Protein AF-A0A918JCE6-F1 (afdb_monomer)

Foldseek 3Di:
DDDDPPDDDDLAKDKDQDDPVQLVLQLVQQQQLVPVGGHCCVQDVDSVLRCLQAPVLQCVPPSVQKMFTDSSPRHGQKIKGKDQALVVSLVCLQPPSCVVCCVVLPDDPDDDPGPSNVSSNCSNCSCVSVDVVCPVPRMDIDIGGHPPD

InterPro domains:
  IPR016181 Acyl-CoA N-acyltransferase [SSF55729] (15-94)
  IPR051822 Glycosyl Hydrolase Family 84 [PTHR13170] (14-146)

Nearest PDB structures (foldseek):
  4bmh-assembly1_A  TM=9.909E-01  e=1.959E-20  Streptomyc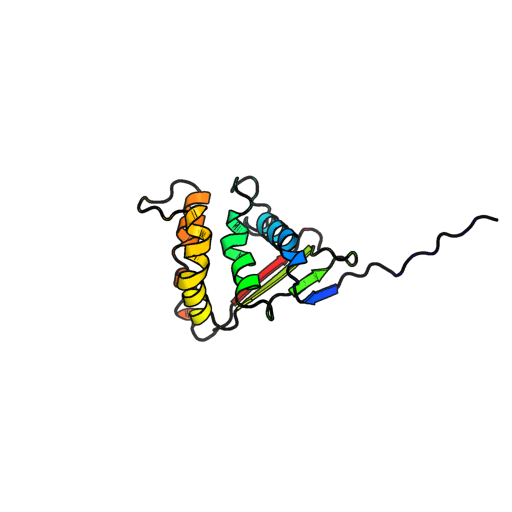es sviceus ATCC 29083
  3zj0-assembly1_A  TM=8.938E-01  e=4.333E-10  Oceanicola granulosus
  6r45-assembly1_A  TM=8.178E-01  e=8.680E-08  Trichoplax adhaerens
  6r45-assembly1_B  TM=7.770E-01  e=7.260E-08  Trichoplax adhaerens
  2oh1-assembly3_C  TM=5.211E-01  e=3.846E-01  Listeria monocytogenes serotype 4b str. F2365

Sequence (149 aa):
MRSCPLSGPPVTPAIRPYRPADRAAVADVCVRTAHNGGDSRSIYPDRRLMPSLFAEPYCHFDPDLAFVLDDGTGRAVGYIVGTADTGRFVEDFRRTWIPRMAGRYPESAEPPRTPSEEMVRLLHHPERMLVPELAAYPAHLHIDLLPPW

Radius of gyration: 18.15 Å; Cα contacts (8 Å, |Δi|>4): 210; chains: 1; bounding box: 36×42×68 Å

pLDDT: mean 95.07, std 10.41, range [46.25, 98.94]

Mean predicted aligned error: 4.55 Å

Secondary structure (DSSP, 8-state):
--PPP--PSP---EEEE--GGGHHHHHHHHHHHTBTTB--TTT-S-TTHHHHHHTHHHHHH-GGG-EEEE-SSS-EEEEEEEES-HHHHHHHIIIIIHHHHTTTS---SSPP-SHHHHHHHHHH-GGGG--GGGTT---EEEEEE-TT-

Structure (mmCIF, N/CA/C/O backbone):
data_AF-A0A918JCE6-F1
#
_entry.id   AF-A0A918JCE6-F1
#
loop_
_atom_site.group_PDB
_atom_site.id
_atom_site.type_symbol
_atom_site.label_atom_id
_atom_site.label_alt_id
_atom_site.label_comp_id
_atom_site.label_asym_id
_atom_site.label_entity_id
_atom_site.label_seq_id
_atom_site.pdbx_PDB_ins_code
_atom_site.Cartn_x
_atom_site.Cartn_y
_atom_site.Cartn_z
_atom_site.occupancy
_atom_site.B_iso_or_equiv
_atom_site.auth_seq_id
_atom_site.auth_comp_id
_atom_site.auth_asym_id
_atom_site.auth_atom_id
_atom_site.pdbx_PDB_model_num
ATOM 1 N N . MET A 1 1 ? -8.190 23.214 49.110 1.00 46.25 1 MET A N 1
ATOM 2 C CA . MET A 1 1 ? -8.952 22.363 48.170 1.00 46.25 1 MET A CA 1
ATOM 3 C C . MET A 1 1 ? -8.044 22.048 46.993 1.00 46.25 1 MET A C 1
ATOM 5 O O . MET A 1 1 ? -7.690 22.964 46.267 1.00 46.25 1 MET A O 1
ATOM 9 N N . ARG A 1 2 ? -7.562 20.805 46.870 1.00 49.94 2 ARG A N 1
ATOM 10 C CA . ARG A 1 2 ? -6.791 20.365 45.697 1.00 49.94 2 ARG A CA 1
ATOM 11 C C . ARG A 1 2 ? -7.803 19.883 44.662 1.00 49.94 2 ARG A C 1
ATOM 13 O O . ARG A 1 2 ? -8.536 18.941 44.944 1.00 49.94 2 ARG A O 1
ATOM 20 N N . SER A 1 3 ? -7.899 20.569 43.529 1.00 53.00 3 SER A N 1
ATOM 21 C CA . SER A 1 3 ? -8.700 20.115 42.396 1.00 53.00 3 SER A CA 1
ATOM 22 C C . SER A 1 3 ? -8.083 18.829 41.845 1.00 53.00 3 SER A C 1
ATOM 24 O O . SER A 1 3 ? -6.900 18.778 41.515 1.00 53.00 3 SER A O 1
ATOM 26 N N . CYS A 1 4 ? -8.881 17.766 41.800 1.00 50.00 4 CYS A N 1
ATOM 27 C CA . CYS A 1 4 ? -8.546 16.554 41.067 1.00 50.00 4 CYS A CA 1
ATOM 28 C C . CYS A 1 4 ? -8.677 16.887 39.570 1.00 50.00 4 CYS A C 1
ATOM 30 O O . CYS A 1 4 ? -9.723 17.422 39.188 1.00 50.00 4 CYS A O 1
ATOM 32 N N . PRO A 1 5 ? -7.657 16.665 38.721 1.00 58.34 5 PRO A N 1
ATOM 33 C CA . PRO A 1 5 ? -7.832 16.864 37.292 1.00 58.34 5 PRO A CA 1
ATOM 34 C C . PRO A 1 5 ? -8.861 15.844 36.805 1.00 58.34 5 PRO A C 1
ATOM 36 O O . PRO A 1 5 ? -8.707 14.646 37.036 1.00 58.34 5 PRO A O 1
ATOM 39 N N . LEU A 1 6 ? -9.928 16.331 36.170 1.00 57.44 6 LEU A N 1
ATOM 40 C CA . LEU A 1 6 ? -10.882 15.485 35.465 1.00 57.44 6 LEU A CA 1
ATOM 41 C C . LEU A 1 6 ? -10.094 14.710 34.406 1.00 57.44 6 LEU A C 1
ATOM 43 O O . LEU A 1 6 ? -9.648 15.279 33.411 1.00 57.44 6 LEU A O 1
ATOM 47 N N . SER A 1 7 ? -9.871 13.426 34.661 1.00 63.62 7 SER A N 1
ATOM 48 C CA . SER A 1 7 ? -9.379 12.483 33.670 1.00 63.62 7 SER A CA 1
ATOM 49 C C . SER A 1 7 ? -10.346 12.526 32.488 1.00 63.62 7 SER A C 1
ATOM 51 O O . SER A 1 7 ? -11.519 12.177 32.646 1.00 63.62 7 SER A O 1
ATOM 53 N N . GLY A 1 8 ? -9.879 13.010 31.334 1.00 63.50 8 GLY A N 1
ATOM 54 C CA . GLY A 1 8 ? -10.637 12.924 30.088 1.00 63.50 8 GLY A CA 1
ATOM 55 C C . GLY A 1 8 ? -11.016 11.469 29.774 1.00 63.50 8 GLY A C 1
ATOM 56 O O . GLY A 1 8 ? -10.491 10.548 30.408 1.00 63.50 8 GLY A O 1
ATOM 57 N N . PRO A 1 9 ? -11.940 11.241 28.826 1.00 64.88 9 PRO A N 1
ATOM 58 C CA . PRO A 1 9 ? -12.325 9.888 28.441 1.00 64.88 9 PRO A CA 1
ATOM 59 C C . PRO A 1 9 ? -11.079 9.053 28.092 1.00 64.88 9 PRO A C 1
ATOM 61 O O . PRO A 1 9 ? -10.127 9.593 27.521 1.00 64.88 9 PRO A O 1
ATOM 64 N N . PRO A 1 10 ? -11.053 7.759 28.452 1.00 67.38 10 PRO A N 1
ATOM 65 C CA . PRO A 1 10 ? -9.893 6.914 28.213 1.00 67.38 10 PRO A CA 1
ATOM 66 C C . PRO A 1 10 ? -9.598 6.823 26.713 1.00 67.38 10 PRO A C 1
ATOM 68 O O . PRO A 1 10 ? -10.444 6.413 25.917 1.00 67.38 10 PRO A O 1
ATOM 71 N N . VAL A 1 11 ? -8.375 7.205 26.347 1.00 83.94 11 VAL A N 1
ATOM 72 C CA . VAL A 1 11 ? -7.804 7.065 25.004 1.00 83.94 11 VAL A CA 1
ATOM 73 C C . VAL A 1 11 ? -7.683 5.568 24.722 1.00 83.94 11 VAL A C 1
ATOM 75 O O . VAL A 1 11 ? -6.796 4.904 25.253 1.00 83.94 11 VAL A O 1
ATOM 78 N N . THR A 1 12 ? -8.640 5.025 23.970 1.00 93.31 12 THR A N 1
ATOM 79 C CA . THR A 1 12 ? -8.722 3.589 23.681 1.00 93.31 12 THR A CA 1
ATOM 80 C C . THR A 1 12 ? -8.428 3.365 22.202 1.00 93.31 12 THR A C 1
ATOM 82 O O . THR A 1 12 ? -9.130 3.945 21.369 1.00 93.31 12 THR A O 1
ATOM 85 N N . PRO A 1 13 ? -7.427 2.540 21.863 1.00 97.06 13 PRO A N 1
ATOM 86 C CA . PRO A 1 13 ? -7.126 2.212 20.478 1.00 97.06 13 PRO A CA 1
ATOM 87 C C . PRO A 1 13 ? -8.301 1.516 19.792 1.00 97.06 13 PRO A C 1
ATOM 89 O O . PRO A 1 13 ? -8.977 0.684 20.402 1.00 97.06 13 PRO A O 1
ATOM 92 N N . ALA A 1 14 ? -8.542 1.836 18.523 1.00 97.75 14 ALA A N 1
ATOM 93 C CA . ALA A 1 14 ? -9.651 1.264 17.765 1.00 97.75 14 ALA A CA 1
ATOM 94 C C . ALA A 1 14 ? -9.351 1.197 16.266 1.00 97.75 14 ALA A C 1
ATOM 96 O O . ALA A 1 14 ? -8.714 2.084 15.699 1.00 97.75 14 ALA A O 1
ATOM 97 N N . ILE A 1 15 ? -9.872 0.165 15.603 1.00 98.69 15 ILE A N 1
ATOM 98 C CA . ILE A 1 15 ? -9.863 0.088 14.140 1.00 98.69 15 ILE A CA 1
ATOM 99 C C . ILE A 1 15 ? -10.980 0.981 13.600 1.00 98.69 15 ILE A C 1
ATOM 101 O O . ILE A 1 15 ? -12.117 0.925 14.072 1.00 98.69 15 ILE A O 1
ATOM 105 N N . ARG A 1 16 ? -10.673 1.785 12.583 1.00 98.56 16 ARG A N 1
ATOM 106 C CA . ARG A 1 16 ? -11.655 2.621 11.882 1.00 98.56 16 ARG A CA 1
ATOM 107 C C . ARG A 1 16 ? -11.354 2.711 10.384 1.00 98.56 16 ARG A C 1
ATOM 109 O O . ARG A 1 16 ? -10.209 2.484 9.992 1.00 98.56 16 ARG A O 1
ATOM 116 N N . PRO A 1 17 ? -12.339 3.090 9.548 1.00 98.75 17 PRO A N 1
ATOM 117 C CA . PRO A 1 17 ? -12.083 3.386 8.144 1.00 98.75 17 PRO A CA 1
ATOM 118 C C . PRO A 1 17 ? -10.993 4.450 7.978 1.00 98.75 17 PRO A C 1
ATOM 120 O O . PRO A 1 17 ? -10.907 5.411 8.761 1.00 98.75 17 PRO A O 1
ATOM 123 N N . TYR A 1 18 ? -10.172 4.267 6.949 1.00 98.75 18 TYR A N 1
ATOM 124 C CA . TYR A 1 18 ? -9.186 5.241 6.506 1.00 98.75 18 TYR A CA 1
ATOM 125 C C . TYR A 1 18 ? -9.858 6.566 6.122 1.00 98.75 18 TYR A C 1
ATOM 127 O O . TYR A 1 18 ? -10.956 6.606 5.565 1.00 98.75 18 TYR A O 1
ATOM 135 N N . ARG A 1 19 ? -9.173 7.677 6.394 1.00 98.25 19 ARG A N 1
ATOM 136 C CA . ARG A 1 19 ? -9.546 9.016 5.931 1.00 98.25 19 ARG A CA 1
ATOM 137 C C . ARG A 1 19 ? -8.368 9.632 5.179 1.00 98.25 19 ARG A C 1
ATOM 139 O O . ARG A 1 19 ? -7.225 9.386 5.555 1.00 98.25 19 ARG A O 1
ATOM 146 N N . PRO A 1 20 ? -8.595 10.544 4.215 1.00 97.88 20 PRO A N 1
ATOM 147 C CA . PRO A 1 20 ? -7.501 11.234 3.522 1.00 97.88 20 PRO A CA 1
ATOM 148 C C . PRO A 1 20 ? -6.481 11.912 4.456 1.00 97.88 20 PRO A C 1
ATOM 150 O O . PRO A 1 20 ? -5.299 11.995 4.128 1.00 97.88 20 PRO A O 1
ATOM 153 N N . ALA A 1 21 ? -6.916 12.350 5.644 1.00 98.06 21 ALA A N 1
ATOM 154 C CA . ALA A 1 21 ? -6.047 12.916 6.676 1.00 98.06 21 ALA A CA 1
ATOM 155 C C . ALA A 1 21 ? -5.024 11.911 7.251 1.00 98.06 21 ALA A C 1
ATOM 157 O O . ALA A 1 21 ? -3.951 12.321 7.687 1.00 98.06 21 ALA A O 1
ATOM 158 N N . ASP A 1 22 ? -5.298 10.603 7.191 1.00 98.62 22 ASP A N 1
ATOM 159 C CA . ASP A 1 22 ? -4.392 9.550 7.667 1.00 98.62 22 ASP A CA 1
ATOM 160 C C . ASP A 1 22 ? -3.252 9.264 6.682 1.00 98.62 22 ASP A C 1
ATOM 162 O O . ASP A 1 22 ? -2.312 8.550 7.025 1.00 98.62 22 ASP A O 1
ATOM 166 N N . ARG A 1 23 ? -3.297 9.819 5.460 1.00 98.12 23 ARG A N 1
ATOM 167 C CA . ARG A 1 23 ? -2.337 9.525 4.381 1.00 98.12 23 ARG A CA 1
ATOM 168 C C . ARG A 1 23 ? -0.881 9.623 4.831 1.00 98.12 23 ARG A C 1
ATOM 170 O O . ARG A 1 23 ? -0.079 8.759 4.495 1.00 98.12 23 ARG A O 1
ATOM 177 N N . ALA A 1 24 ? -0.536 10.670 5.580 1.00 98.44 24 ALA A N 1
ATOM 178 C CA . ALA A 1 24 ? 0.829 10.869 6.058 1.00 98.44 24 ALA A CA 1
ATOM 179 C C . ALA A 1 24 ? 1.241 9.822 7.107 1.00 98.44 24 ALA A C 1
ATOM 181 O O . ALA A 1 24 ? 2.382 9.371 7.099 1.00 98.44 24 ALA A O 1
ATOM 182 N N . ALA A 1 25 ? 0.316 9.420 7.980 1.00 98.69 25 ALA A N 1
ATOM 183 C CA . ALA A 1 25 ? 0.571 8.416 9.004 1.00 98.69 25 ALA A CA 1
ATOM 184 C C . ALA A 1 25 ? 0.686 7.011 8.394 1.00 98.69 25 ALA A C 1
ATOM 186 O O . ALA A 1 25 ? 1.650 6.314 8.682 1.00 98.69 25 ALA A O 1
ATOM 187 N N . VAL A 1 26 ? -0.210 6.643 7.473 1.00 98.81 26 VAL A N 1
ATOM 188 C CA . VAL A 1 26 ? -0.126 5.394 6.691 1.00 98.81 26 VAL A CA 1
ATOM 189 C C . VAL A 1 26 ? 1.203 5.306 5.933 1.00 98.81 26 VAL A C 1
ATOM 191 O O . VAL A 1 26 ? 1.869 4.275 5.970 1.00 98.81 26 VAL A O 1
ATOM 194 N N . ALA A 1 27 ? 1.639 6.404 5.306 1.00 98.75 27 ALA A N 1
ATOM 195 C CA . ALA A 1 27 ? 2.939 6.461 4.644 1.00 98.75 27 ALA A CA 1
ATOM 196 C C . ALA A 1 27 ? 4.117 6.272 5.623 1.00 98.75 27 ALA A C 1
ATOM 198 O O . ALA A 1 27 ? 5.064 5.562 5.291 1.00 98.75 27 ALA A O 1
ATOM 199 N N . ASP A 1 28 ? 4.067 6.866 6.823 1.00 98.75 28 ASP A N 1
ATOM 200 C CA . ASP A 1 28 ? 5.094 6.659 7.860 1.00 98.75 28 ASP A CA 1
ATOM 201 C C . ASP A 1 28 ? 5.142 5.204 8.342 1.00 98.75 28 ASP A C 1
ATOM 203 O O . ASP A 1 28 ? 6.235 4.651 8.459 1.00 98.75 28 ASP A O 1
ATOM 207 N N . VAL A 1 29 ? 3.981 4.572 8.571 1.00 98.88 29 VAL A N 1
ATOM 208 C CA . VAL A 1 29 ? 3.904 3.148 8.934 1.00 98.88 29 VAL A CA 1
ATOM 209 C C . VAL A 1 29 ? 4.550 2.295 7.849 1.00 98.88 29 VAL A C 1
ATOM 211 O O . VAL A 1 29 ? 5.491 1.572 8.151 1.00 98.88 29 VAL A O 1
ATOM 214 N N . CYS A 1 30 ? 4.134 2.470 6.590 1.00 98.81 30 CYS A N 1
ATOM 215 C CA . CYS A 1 30 ? 4.658 1.714 5.452 1.00 98.81 30 CYS A CA 1
ATOM 216 C C . CYS A 1 30 ? 6.188 1.822 5.350 1.00 98.81 30 CYS A C 1
ATOM 218 O O . CYS A 1 30 ? 6.880 0.822 5.208 1.00 98.81 30 CYS A O 1
ATOM 220 N N . VAL A 1 31 ? 6.756 3.026 5.492 1.00 98.81 31 VAL A N 1
ATOM 221 C CA . VAL A 1 31 ? 8.219 3.219 5.489 1.00 98.81 31 VAL A CA 1
ATOM 222 C C . VAL A 1 31 ? 8.899 2.492 6.653 1.00 98.81 31 VAL A C 1
ATOM 224 O O . VAL A 1 31 ? 9.992 1.946 6.504 1.00 98.81 31 VAL A O 1
ATOM 227 N N . ARG A 1 32 ? 8.283 2.496 7.834 1.00 98.69 32 ARG A N 1
ATOM 228 C CA . ARG A 1 32 ? 8.875 1.930 9.052 1.00 98.69 32 ARG A CA 1
ATOM 229 C C . ARG A 1 32 ? 8.692 0.416 9.181 1.00 98.69 32 ARG A C 1
ATOM 231 O O . ARG A 1 32 ? 9.2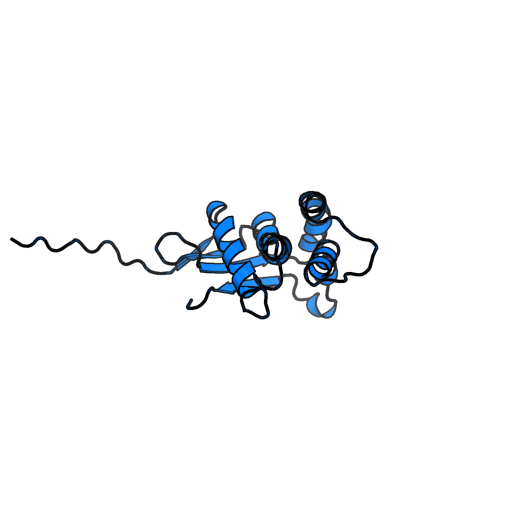29 -0.145 10.134 1.00 98.69 32 ARG A O 1
ATOM 238 N N . THR A 1 33 ? 8.004 -0.216 8.232 1.00 98.69 33 THR A N 1
ATOM 239 C CA . THR A 1 33 ? 7.833 -1.675 8.138 1.00 98.69 33 THR A CA 1
ATOM 240 C C . THR A 1 33 ? 8.293 -2.262 6.791 1.00 98.69 33 THR A C 1
ATOM 242 O O . THR A 1 33 ? 8.318 -3.478 6.602 1.00 98.69 33 THR A O 1
ATOM 245 N N . ALA A 1 34 ? 8.747 -1.420 5.859 1.00 98.12 34 ALA A N 1
ATOM 246 C CA . ALA A 1 34 ? 9.122 -1.783 4.491 1.00 98.12 34 ALA A CA 1
ATOM 247 C C . ALA A 1 34 ? 10.433 -2.586 4.329 1.00 98.12 34 ALA A C 1
ATOM 249 O O . ALA A 1 34 ? 10.813 -2.914 3.203 1.00 98.12 34 ALA A O 1
ATOM 250 N N . HIS A 1 35 ? 11.150 -2.908 5.407 1.00 97.56 35 HIS A N 1
ATOM 251 C CA . HIS A 1 35 ? 12.337 -3.766 5.369 1.00 97.56 35 HIS A CA 1
ATOM 252 C C . HIS A 1 35 ? 12.107 -5.068 6.139 1.00 97.56 35 HIS A C 1
ATOM 254 O O . HIS A 1 35 ? 12.529 -5.202 7.285 1.00 97.56 35 HIS A O 1
ATOM 260 N N . ASN A 1 36 ? 11.430 -6.035 5.509 1.00 96.25 36 ASN A N 1
ATOM 261 C CA . ASN A 1 36 ? 11.055 -7.308 6.142 1.00 96.25 36 ASN A CA 1
ATOM 262 C C . ASN A 1 36 ? 10.317 -7.101 7.484 1.00 96.25 36 ASN A C 1
ATOM 264 O O . ASN A 1 36 ? 10.631 -7.753 8.477 1.00 96.25 36 ASN A O 1
ATOM 268 N N . GLY A 1 37 ? 9.388 -6.137 7.532 1.00 96.75 37 GLY A N 1
ATOM 269 C CA . GLY A 1 37 ? 8.688 -5.714 8.753 1.00 96.75 37 GLY A CA 1
ATOM 270 C C . GLY A 1 37 ? 9.434 -4.660 9.583 1.00 96.75 37 GLY A C 1
ATOM 271 O O . GLY A 1 37 ? 8.877 -4.118 10.532 1.00 96.75 37 GLY A O 1
ATOM 272 N N . GLY A 1 38 ? 10.685 -4.349 9.236 1.00 97.25 38 GLY A N 1
ATOM 273 C CA . GLY A 1 38 ? 11.514 -3.333 9.879 1.00 97.25 38 GLY A CA 1
ATOM 274 C C . GLY A 1 38 ? 11.583 -2.004 9.125 1.00 97.25 38 GLY A C 1
ATOM 275 O O . GLY A 1 38 ? 11.027 -1.822 8.043 1.00 97.25 38 GLY A O 1
ATOM 276 N N . ASP A 1 39 ? 12.326 -1.065 9.704 1.00 98.19 39 ASP A N 1
ATOM 277 C CA . ASP A 1 39 ? 12.449 0.301 9.202 1.00 98.19 39 ASP A CA 1
ATOM 278 C C . ASP A 1 39 ? 13.340 0.397 7.957 1.00 98.19 39 ASP A C 1
ATOM 280 O O . ASP A 1 39 ? 14.518 0.039 7.992 1.00 98.19 39 ASP A O 1
ATOM 284 N N . SER A 1 40 ? 12.794 0.928 6.861 1.00 98.25 40 SER A N 1
ATOM 285 C CA . SER A 1 40 ? 13.490 1.009 5.576 1.00 98.25 40 SER A CA 1
ATOM 286 C C . SER A 1 40 ? 14.222 2.334 5.330 1.00 98.25 40 SER A C 1
ATOM 288 O O . SER A 1 40 ? 14.788 2.525 4.251 1.00 98.25 40 SER A O 1
ATOM 290 N N . ARG A 1 41 ? 14.205 3.290 6.274 1.00 97.75 41 ARG A N 1
ATOM 291 C CA . ARG A 1 41 ? 14.732 4.659 6.061 1.00 97.75 41 ARG A CA 1
ATOM 292 C C . ARG A 1 41 ? 16.229 4.724 5.760 1.00 97.75 41 ARG A C 1
ATOM 294 O O . ARG A 1 41 ? 16.668 5.680 5.128 1.00 97.75 41 ARG A O 1
ATOM 301 N N . SER A 1 42 ? 17.011 3.746 6.212 1.00 97.25 42 SER A N 1
ATOM 302 C CA . SER A 1 42 ? 18.445 3.645 5.898 1.00 97.25 42 SER A CA 1
ATOM 303 C C . SER A 1 42 ? 18.719 3.071 4.503 1.00 97.25 42 SER A C 1
ATOM 305 O O . SER A 1 42 ? 19.821 3.241 3.991 1.00 97.25 42 SER A O 1
ATOM 307 N N . ILE A 1 43 ? 17.730 2.411 3.892 1.00 98.19 43 ILE A N 1
ATOM 308 C CA . ILE A 1 43 ? 17.844 1.721 2.600 1.00 98.19 43 ILE A CA 1
ATOM 309 C C . ILE A 1 43 ? 17.330 2.612 1.467 1.00 98.19 43 ILE A C 1
ATOM 311 O O . ILE A 1 43 ? 17.961 2.708 0.415 1.00 98.19 43 ILE A O 1
ATOM 315 N N . TYR A 1 44 ? 16.197 3.285 1.691 1.00 97.62 44 TYR A N 1
ATOM 316 C CA . TYR A 1 44 ? 15.548 4.152 0.709 1.00 97.62 44 TYR A CA 1
ATOM 317 C C . TYR A 1 44 ? 15.586 5.614 1.182 1.00 97.62 44 TYR A C 1
ATOM 319 O O . TYR A 1 44 ? 14.818 5.988 2.074 1.00 97.62 44 TYR A O 1
ATOM 327 N N . PRO A 1 45 ? 16.446 6.468 0.592 1.00 92.44 45 PRO A N 1
ATOM 328 C CA . PRO A 1 45 ? 16.547 7.877 0.980 1.00 92.44 45 PRO A CA 1
ATOM 329 C C . PRO A 1 45 ? 15.245 8.661 0.761 1.00 92.44 45 PRO A C 1
ATOM 331 O O . PRO A 1 45 ? 14.899 9.535 1.560 1.00 92.44 45 PRO A O 1
ATOM 334 N N . ASP A 1 46 ? 14.502 8.345 -0.308 1.00 97.38 46 ASP A N 1
ATOM 335 C CA . ASP A 1 46 ? 13.193 8.943 -0.567 1.00 97.38 46 ASP A CA 1
ATOM 336 C C . ASP A 1 46 ? 12.081 8.197 0.181 1.00 97.38 46 ASP A C 1
ATOM 338 O O . ASP A 1 46 ? 11.591 7.154 -0.250 1.00 97.38 46 ASP A O 1
ATOM 342 N N . ARG A 1 47 ? 11.606 8.802 1.273 1.00 97.75 47 ARG A N 1
ATOM 343 C CA . ARG A 1 47 ? 10.518 8.272 2.114 1.00 97.75 47 ARG A CA 1
ATOM 344 C C . ARG A 1 47 ? 9.170 8.159 1.393 1.00 97.75 47 ARG A C 1
ATOM 346 O O . ARG A 1 47 ? 8.237 7.589 1.943 1.00 97.75 47 ARG A O 1
ATOM 353 N N . ARG A 1 48 ? 9.027 8.722 0.190 1.00 98.00 48 ARG A N 1
ATOM 354 C CA . ARG A 1 48 ? 7.804 8.601 -0.617 1.00 98.00 48 ARG A CA 1
ATOM 355 C C . ARG A 1 48 ? 7.778 7.345 -1.488 1.00 98.00 48 ARG A C 1
ATOM 357 O O . ARG A 1 48 ? 6.694 6.973 -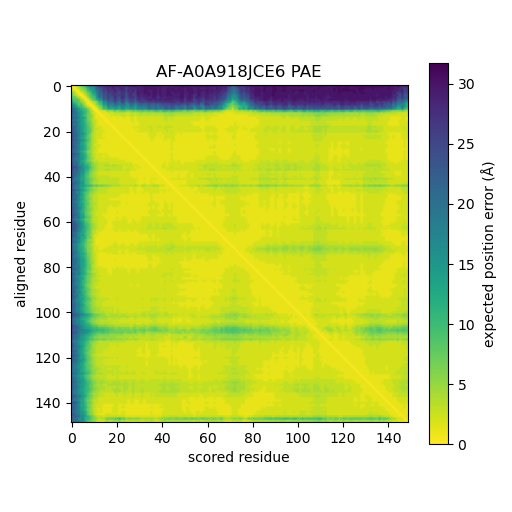1.931 1.00 98.00 48 ARG A O 1
ATOM 364 N N . LEU A 1 49 ? 8.922 6.680 -1.676 1.00 98.56 49 LEU A N 1
ATOM 365 C CA . LEU A 1 49 ? 9.046 5.548 -2.590 1.00 98.56 49 LEU A CA 1
ATOM 366 C C . LEU A 1 49 ? 8.190 4.364 -2.133 1.00 98.56 49 LEU A C 1
ATOM 368 O O . LEU A 1 49 ? 7.253 3.994 -2.832 1.00 98.56 49 LEU A O 1
ATOM 372 N N . MET A 1 50 ? 8.428 3.835 -0.930 1.00 98.69 50 MET A N 1
ATOM 373 C CA . MET A 1 50 ? 7.705 2.648 -0.445 1.00 98.69 50 MET A CA 1
ATOM 374 C C . MET A 1 50 ? 6.180 2.853 -0.383 1.00 98.69 50 MET A C 1
ATOM 376 O O . MET A 1 50 ? 5.458 2.043 -0.970 1.00 98.69 50 MET A O 1
ATOM 380 N N . PRO A 1 51 ? 5.652 3.958 0.188 1.00 98.75 51 PRO A N 1
ATOM 381 C CA . PRO A 1 51 ? 4.208 4.191 0.213 1.00 98.75 51 PRO A CA 1
ATOM 382 C C . PRO A 1 51 ? 3.587 4.305 -1.179 1.00 98.75 51 PRO A C 1
ATOM 384 O O . PRO A 1 51 ? 2.445 3.890 -1.360 1.00 98.75 51 PRO A O 1
ATOM 387 N N . SER A 1 52 ? 4.319 4.828 -2.171 1.00 98.62 52 SER A N 1
ATOM 388 C CA . SER A 1 52 ? 3.815 4.929 -3.547 1.00 98.62 52 SER A CA 1
ATOM 389 C C . SER A 1 52 ? 3.624 3.574 -4.233 1.00 98.62 52 SER A C 1
ATOM 391 O O . SER A 1 52 ? 2.854 3.493 -5.184 1.00 98.62 52 SER A O 1
ATOM 393 N N . LEU A 1 53 ? 4.270 2.510 -3.748 1.00 98.44 53 LEU A N 1
ATOM 394 C CA . LEU A 1 53 ? 4.067 1.150 -4.247 1.00 98.44 53 LEU A CA 1
ATOM 395 C C . LEU A 1 53 ? 3.051 0.366 -3.413 1.00 98.44 53 LEU A C 1
ATOM 397 O O . LEU A 1 53 ? 2.213 -0.340 -3.972 1.00 98.44 53 LEU A O 1
ATOM 401 N N . PHE A 1 54 ? 3.162 0.448 -2.087 1.00 98.62 54 PHE A N 1
ATOM 402 C CA . PHE A 1 54 ? 2.592 -0.565 -1.194 1.00 98.62 54 PHE A CA 1
ATOM 403 C C . PHE A 1 54 ? 1.4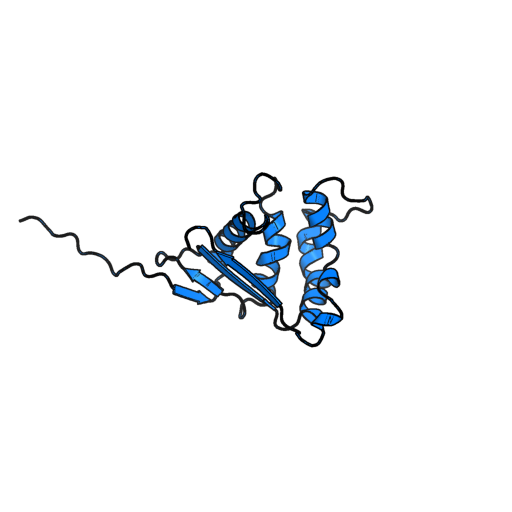47 -0.062 -0.306 1.00 98.62 54 PHE A C 1
ATOM 405 O O . PHE A 1 54 ? 0.809 -0.876 0.349 1.00 98.62 54 PHE A O 1
ATOM 412 N N . ALA A 1 55 ? 1.132 1.241 -0.306 1.00 98.75 55 ALA A N 1
ATOM 413 C CA . ALA A 1 55 ? 0.065 1.784 0.545 1.00 98.75 55 ALA A CA 1
ATOM 414 C C . ALA A 1 55 ? -0.842 2.811 -0.155 1.00 98.75 55 ALA A C 1
ATOM 416 O O . ALA A 1 55 ? -2.049 2.609 -0.274 1.00 98.75 55 ALA A O 1
ATOM 417 N N . GLU A 1 56 ? -0.278 3.907 -0.670 1.00 98.62 56 GLU A N 1
ATOM 418 C CA . GLU A 1 56 ? -1.037 4.999 -1.292 1.00 98.62 56 GLU A CA 1
ATOM 419 C C . GLU A 1 56 ? -1.951 4.586 -2.467 1.00 98.62 56 GLU A C 1
ATOM 421 O O . GLU A 1 56 ? -3.071 5.103 -2.511 1.00 98.62 56 GLU A O 1
ATOM 426 N N . PRO A 1 57 ? -1.557 3.694 -3.403 1.00 98.69 57 PRO A N 1
ATOM 427 C CA . PRO A 1 57 ? -2.445 3.301 -4.500 1.00 98.69 57 PRO A CA 1
ATOM 428 C C . PRO A 1 57 ? -3.698 2.562 -4.006 1.00 98.69 57 PRO A C 1
ATOM 430 O O . PRO A 1 57 ? -4.774 2.766 -4.559 1.00 98.69 57 PRO A O 1
ATOM 433 N N . TYR A 1 58 ? -3.606 1.794 -2.918 1.00 98.81 58 TYR A N 1
ATOM 434 C CA . TYR A 1 58 ? -4.759 1.126 -2.303 1.00 98.81 58 TYR A CA 1
ATOM 435 C C . TYR A 1 58 ? -5.724 2.132 -1.679 1.00 98.81 58 TYR A C 1
ATOM 437 O O . TYR A 1 58 ? -6.911 2.121 -1.988 1.00 98.81 58 TYR A O 1
ATOM 445 N N . CYS A 1 59 ? -5.207 3.085 -0.895 1.00 98.50 59 CYS A N 1
ATOM 446 C CA . CYS A 1 59 ? -6.007 4.198 -0.371 1.00 98.50 59 CYS A CA 1
ATOM 447 C C . CYS A 1 59 ? -6.660 5.039 -1.481 1.00 98.50 59 CYS A C 1
ATOM 449 O O . CYS A 1 59 ? -7.635 5.742 -1.222 1.00 98.50 59 CYS A O 1
ATOM 451 N N . HIS A 1 60 ? -6.089 5.036 -2.690 1.00 98.38 60 HIS A N 1
ATOM 452 C CA . HIS A 1 60 ? -6.609 5.789 -3.823 1.00 98.38 60 HIS A CA 1
ATOM 453 C C . HIS A 1 60 ? -7.709 5.043 -4.583 1.00 98.38 60 HIS A C 1
ATOM 455 O O . HIS A 1 60 ? -8.745 5.642 -4.862 1.00 98.38 60 HIS A O 1
ATOM 461 N N . PHE A 1 61 ? -7.471 3.783 -4.951 1.00 98.56 61 PHE A N 1
ATOM 462 C CA . PHE A 1 61 ? -8.386 3.013 -5.797 1.00 98.56 61 PHE A CA 1
ATOM 463 C C . PHE A 1 61 ? -9.486 2.303 -5.005 1.00 98.56 61 PHE A C 1
ATOM 465 O O . PHE A 1 61 ? -10.600 2.183 -5.506 1.00 98.56 61 PHE A O 1
ATOM 472 N N . ASP A 1 62 ? -9.194 1.881 -3.773 1.00 98.31 62 ASP A N 1
ATOM 473 C CA . ASP A 1 62 ? -10.095 1.088 -2.933 1.00 98.31 62 ASP A CA 1
ATOM 474 C C . ASP A 1 62 ? -10.165 1.627 -1.488 1.00 98.31 62 ASP A C 1
ATOM 476 O O . ASP A 1 62 ? -9.904 0.894 -0.530 1.00 98.31 62 ASP A O 1
ATOM 480 N N . PRO A 1 63 ? -10.521 2.912 -1.279 1.00 97.94 63 PRO A N 1
ATOM 481 C CA . PRO A 1 63 ? -10.563 3.509 0.058 1.00 97.94 63 PRO A CA 1
ATOM 482 C C . PRO A 1 63 ? -11.545 2.809 1.011 1.00 97.94 63 PRO A C 1
ATOM 484 O O . PRO A 1 63 ? -11.312 2.806 2.217 1.00 97.94 63 PRO A O 1
ATOM 487 N N . ASP A 1 64 ? -12.598 2.176 0.487 1.00 98.25 64 ASP A N 1
ATOM 488 C CA . ASP A 1 64 ? -13.575 1.416 1.281 1.00 98.25 64 ASP A CA 1
ATOM 489 C C . ASP A 1 64 ? -13.005 0.095 1.836 1.00 98.25 64 ASP A C 1
ATOM 491 O O . ASP A 1 64 ? -13.581 -0.498 2.748 1.00 98.25 64 ASP A O 1
ATOM 495 N N . LEU A 1 65 ? -11.857 -0.357 1.315 1.00 98.81 65 LEU A N 1
ATOM 496 C CA . LEU A 1 65 ? -11.099 -1.515 1.803 1.00 98.81 65 LEU A CA 1
ATOM 497 C C . LEU A 1 65 ? -9.879 -1.104 2.644 1.00 98.81 65 LEU A C 1
ATOM 499 O O . LEU A 1 65 ? -9.065 -1.955 3.007 1.00 98.81 65 LEU A O 1
ATOM 503 N N . ALA A 1 66 ? -9.738 0.187 2.955 1.00 98.81 66 ALA A N 1
ATOM 504 C CA . ALA A 1 66 ? -8.651 0.716 3.763 1.00 98.81 66 ALA A CA 1
ATOM 505 C C . ALA A 1 66 ? -9.124 1.032 5.189 1.00 98.81 66 ALA A C 1
ATOM 507 O O . ALA A 1 66 ? -10.044 1.822 5.417 1.00 98.81 66 ALA A O 1
ATOM 508 N N . PHE A 1 67 ? -8.434 0.463 6.172 1.00 98.94 67 PHE 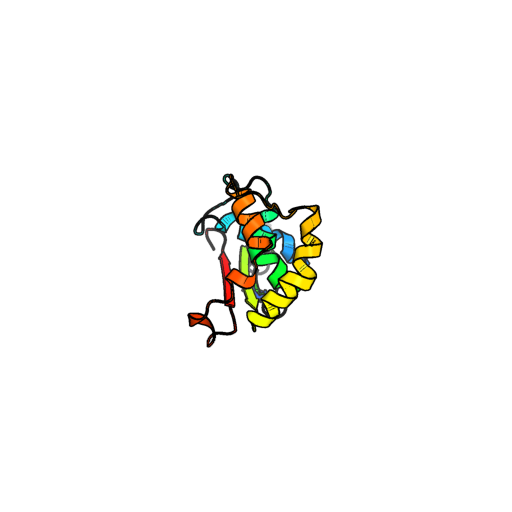A N 1
ATOM 509 C CA . PHE A 1 67 ? -8.675 0.689 7.593 1.00 98.94 67 PHE A CA 1
ATOM 510 C C . PHE A 1 67 ? -7.368 1.025 8.300 1.00 98.94 67 PHE A C 1
ATOM 512 O O . PHE A 1 67 ? -6.289 0.586 7.901 1.00 98.94 67 PHE A O 1
ATOM 519 N N . VAL A 1 68 ? -7.468 1.797 9.377 1.00 98.94 68 VAL A N 1
ATOM 520 C CA . VAL A 1 68 ? -6.335 2.153 10.233 1.00 98.94 68 VAL A CA 1
ATOM 521 C C . VAL A 1 68 ? -6.599 1.738 11.671 1.00 98.94 68 VAL A C 1
ATOM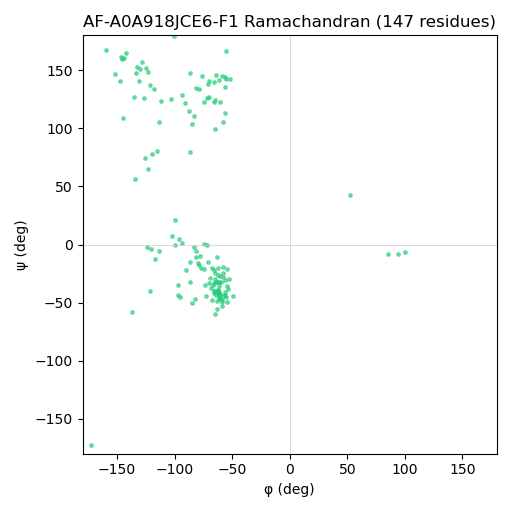 523 O O . VAL A 1 68 ? -7.741 1.773 12.134 1.00 98.94 68 VAL A O 1
ATOM 526 N N . LEU A 1 69 ? -5.531 1.386 12.381 1.00 98.81 69 LEU A N 1
ATOM 527 C CA . LEU A 1 69 ? -5.525 1.337 13.837 1.00 98.81 69 LEU A CA 1
ATOM 528 C C . LEU A 1 69 ? -5.267 2.754 14.352 1.00 98.81 69 LEU A C 1
ATOM 530 O O . LEU A 1 69 ? -4.175 3.288 14.163 1.00 98.81 69 LEU A O 1
ATOM 534 N N . ASP A 1 70 ? -6.279 3.367 14.959 1.00 98.44 70 ASP A N 1
ATOM 535 C CA . ASP A 1 70 ? -6.169 4.634 15.679 1.00 98.44 70 ASP A CA 1
ATOM 536 C C . ASP A 1 70 ? -5.631 4.371 17.090 1.00 98.44 70 ASP A C 1
ATOM 538 O O . ASP A 1 70 ? -6.119 3.465 17.766 1.00 98.44 70 ASP A O 1
ATOM 542 N N . ASP A 1 71 ? -4.659 5.160 17.548 1.00 97.44 71 ASP A N 1
ATOM 543 C CA . ASP A 1 71 ? -4.105 5.055 18.906 1.00 97.44 71 ASP A CA 1
ATOM 544 C C . ASP A 1 71 ? -5.032 5.600 20.010 1.00 97.44 71 ASP A C 1
ATOM 546 O O . ASP A 1 71 ? -4.687 5.566 21.191 1.00 97.44 71 ASP A O 1
ATOM 550 N N . GLY A 1 72 ? -6.213 6.092 19.632 1.00 96.31 72 GLY A N 1
ATOM 551 C CA . GLY A 1 72 ? -7.206 6.733 20.487 1.00 96.31 72 GLY A CA 1
ATOM 552 C C . GLY A 1 72 ? -7.071 8.259 20.525 1.00 96.31 72 GLY A C 1
ATOM 553 O O . GLY A 1 72 ? -7.939 8.928 21.088 1.00 96.31 72 GLY A O 1
ATOM 554 N N . THR A 1 73 ? -6.004 8.826 19.949 1.00 95.44 73 THR A N 1
ATOM 555 C CA . THR A 1 73 ? -5.781 10.280 19.845 1.00 95.44 73 THR A CA 1
ATOM 556 C C . THR A 1 73 ? -6.147 10.840 18.471 1.00 95.44 73 THR A C 1
ATOM 558 O O . THR A 1 73 ? -6.043 12.047 18.245 1.00 95.44 73 THR A O 1
ATOM 561 N N . GLY A 1 74 ? -6.599 9.984 17.550 1.00 95.75 74 GLY A N 1
ATOM 562 C CA . GLY A 1 74 ? -6.874 10.336 16.161 1.00 95.75 74 GLY A CA 1
ATOM 563 C C . GLY A 1 74 ? -5.758 9.927 15.197 1.00 95.75 74 GLY A C 1
ATOM 564 O O . GLY A 1 74 ? -5.924 10.084 13.984 1.00 95.75 74 GLY A O 1
ATOM 565 N N . ARG A 1 75 ? -4.614 9.434 15.693 1.00 97.44 75 ARG A N 1
ATOM 566 C CA . ARG A 1 75 ? -3.446 9.110 14.869 1.00 97.44 75 ARG A CA 1
ATOM 567 C C . ARG A 1 75 ? -3.465 7.643 14.452 1.00 97.44 75 ARG A C 1
ATOM 569 O O . ARG A 1 75 ? -3.526 6.752 15.290 1.00 97.44 75 ARG A O 1
ATOM 576 N N . ALA A 1 76 ? -3.303 7.396 13.152 1.00 98.62 76 ALA A N 1
ATOM 577 C CA . ALA A 1 76 ? -3.061 6.052 12.640 1.00 98.62 76 ALA A CA 1
ATOM 578 C C . ALA A 1 76 ? -1.653 5.550 13.025 1.00 98.62 76 ALA A C 1
ATOM 580 O O . ALA A 1 76 ? -0.647 6.212 12.754 1.00 98.62 76 ALA A O 1
ATOM 581 N N . VAL A 1 77 ? -1.593 4.372 13.642 1.00 98.75 77 VAL A N 1
ATOM 582 C CA . VAL A 1 77 ? -0.362 3.680 14.074 1.00 98.75 77 VAL A CA 1
ATOM 583 C C . VAL A 1 77 ? -0.197 2.296 13.439 1.00 98.75 77 VAL A C 1
ATOM 585 O O . VAL A 1 77 ? 0.844 1.662 13.589 1.00 98.75 77 VAL A O 1
ATOM 588 N N . GLY A 1 78 ? -1.192 1.868 12.668 1.00 98.81 78 GLY A N 1
ATOM 589 C CA . GLY A 1 78 ? -1.161 0.698 11.803 1.00 98.81 78 GLY A CA 1
ATOM 590 C C . GLY A 1 78 ? -2.237 0.811 10.727 1.00 98.81 78 GLY A C 1
ATOM 591 O O . GLY A 1 78 ? -3.117 1.675 10.816 1.00 98.81 78 GLY A O 1
ATOM 592 N N . TYR A 1 79 ? -2.178 -0.041 9.712 1.00 98.88 79 TYR A N 1
ATOM 593 C CA . TYR A 1 79 ? -3.191 -0.115 8.666 1.00 98.88 79 TYR A CA 1
ATOM 594 C C . TYR A 1 79 ? -3.399 -1.540 8.169 1.00 98.88 79 TYR A C 1
ATOM 596 O O . TYR A 1 79 ? -2.518 -2.389 8.266 1.00 98.88 79 TYR A O 1
ATOM 604 N N . ILE A 1 80 ? -4.561 -1.751 7.561 1.00 98.94 80 ILE A N 1
ATOM 605 C CA . ILE A 1 80 ? -4.799 -2.800 6.576 1.00 98.94 80 ILE A CA 1
ATOM 606 C C . ILE A 1 80 ? -5.393 -2.129 5.337 1.00 98.94 80 ILE A C 1
ATOM 608 O O . ILE A 1 80 ? -6.365 -1.380 5.431 1.00 98.94 80 ILE A O 1
ATOM 612 N N . VAL A 1 81 ? -4.774 -2.356 4.185 1.00 98.88 81 VAL A N 1
ATOM 613 C CA . VAL A 1 81 ? -5.219 -1.836 2.888 1.00 98.88 81 VAL A CA 1
ATOM 614 C C . VAL A 1 81 ? -5.204 -2.965 1.875 1.00 98.88 81 VAL A C 1
ATOM 616 O O . VAL A 1 81 ? -4.421 -3.903 2.005 1.00 98.88 81 VAL A O 1
ATOM 619 N N . GLY A 1 82 ? -6.042 -2.893 0.852 1.00 98.75 82 GLY A N 1
ATOM 620 C CA . GLY A 1 82 ? -6.089 -3.941 -0.153 1.00 98.75 82 GLY A CA 1
ATOM 621 C C . GLY A 1 82 ? -6.977 -3.586 -1.324 1.00 98.75 82 GLY A C 1
ATOM 62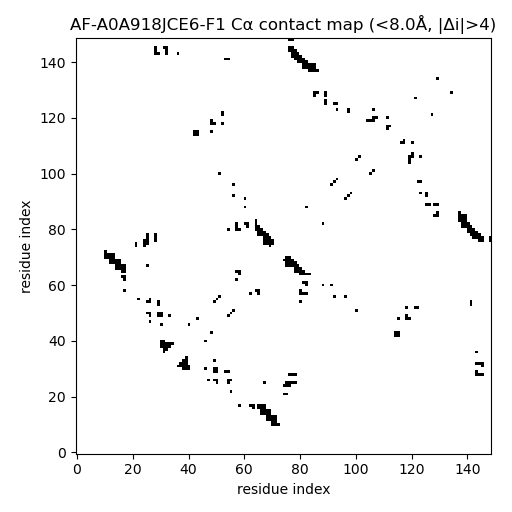2 O O . GLY A 1 82 ? -7.462 -2.464 -1.439 1.00 98.75 82 GLY A O 1
ATOM 623 N N . THR A 1 83 ? -7.174 -4.565 -2.192 1.00 98.88 83 THR A N 1
ATOM 624 C CA . THR A 1 83 ? -8.087 -4.483 -3.328 1.00 98.88 83 THR A CA 1
ATOM 625 C C . THR A 1 83 ? -8.932 -5.748 -3.388 1.00 98.88 83 THR A C 1
ATOM 627 O O . THR A 1 83 ? -8.462 -6.822 -3.013 1.00 98.88 83 THR A O 1
ATOM 630 N N . ALA A 1 84 ? -10.175 -5.636 -3.856 1.00 98.75 84 ALA A N 1
ATOM 631 C CA . ALA A 1 84 ? -11.053 -6.792 -4.047 1.00 98.75 84 ALA A CA 1
ATOM 632 C C . ALA A 1 84 ? -10.710 -7.598 -5.313 1.00 98.75 84 ALA A C 1
ATOM 634 O O . ALA A 1 84 ? -11.086 -8.765 -5.411 1.00 98.75 84 ALA A O 1
ATOM 635 N N . ASP A 1 85 ? -10.010 -6.978 -6.268 1.00 98.75 85 ASP A N 1
ATOM 636 C CA . ASP A 1 85 ? -9.670 -7.561 -7.566 1.00 98.75 85 ASP A CA 1
ATOM 637 C C . ASP A 1 85 ? -8.284 -7.080 -8.020 1.00 98.75 85 ASP A C 1
ATOM 639 O O . ASP A 1 85 ? -8.092 -5.920 -8.397 1.00 98.75 85 ASP A O 1
ATOM 643 N N . THR A 1 86 ? -7.319 -7.996 -7.988 1.00 98.88 86 THR A N 1
ATOM 644 C CA . THR A 1 86 ? -5.920 -7.768 -8.358 1.00 98.88 86 THR A CA 1
ATOM 645 C C . THR A 1 86 ? -5.762 -7.473 -9.847 1.00 98.88 86 THR A C 1
ATOM 647 O O . THR A 1 86 ? -4.927 -6.647 -10.209 1.00 98.88 86 THR A O 1
ATOM 650 N N . GLY A 1 87 ? -6.570 -8.096 -10.709 1.00 98.69 87 GLY A N 1
ATOM 651 C CA . GLY A 1 87 ? -6.555 -7.857 -12.153 1.00 98.69 87 GLY A CA 1
ATOM 652 C C . GLY A 1 87 ? -6.934 -6.416 -12.471 1.00 98.69 87 GLY A C 1
ATOM 653 O O . GLY A 1 87 ? -6.136 -5.675 -13.048 1.00 98.69 87 GLY A O 1
ATOM 654 N N . ARG A 1 88 ? -8.104 -5.986 -11.986 1.00 98.75 88 ARG A N 1
ATOM 655 C CA . ARG A 1 88 ? -8.561 -4.593 -12.112 1.00 98.75 88 ARG A CA 1
ATOM 656 C C . ARG A 1 88 ? -7.558 -3.618 -11.486 1.00 98.75 88 ARG A C 1
ATOM 658 O O . ARG A 1 88 ? -7.236 -2.601 -12.096 1.00 98.75 88 ARG A O 1
ATOM 665 N N . PHE A 1 89 ? -7.030 -3.925 -10.297 1.00 98.88 89 PHE A N 1
ATOM 666 C CA . PHE A 1 89 ? -6.057 -3.060 -9.624 1.00 98.88 89 PHE A CA 1
ATOM 667 C C . PHE A 1 89 ? -4.781 -2.867 -10.451 1.00 98.88 89 PHE A C 1
ATOM 669 O O . PHE A 1 89 ? -4.300 -1.744 -10.559 1.00 98.88 89 PHE A O 1
ATOM 676 N N . VAL A 1 90 ? -4.248 -3.924 -11.073 1.00 98.81 90 VAL A N 1
ATOM 677 C CA . VAL A 1 90 ? -3.075 -3.842 -11.962 1.00 98.81 90 VAL A CA 1
ATOM 678 C C . VAL A 1 90 ? -3.353 -2.940 -13.166 1.00 98.81 90 VAL A C 1
ATOM 680 O O . VAL A 1 90 ? -2.523 -2.087 -13.495 1.00 98.81 90 VA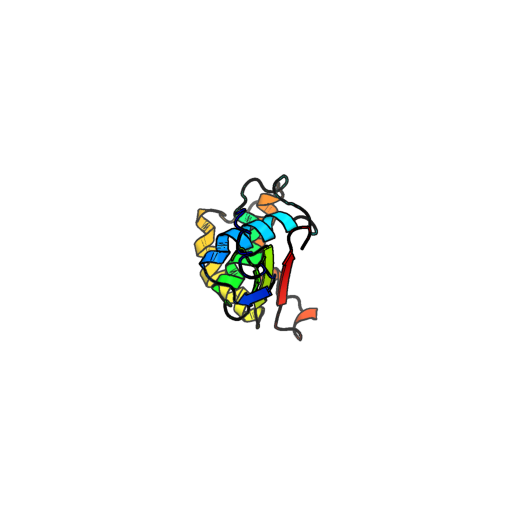L A O 1
ATOM 683 N N . GLU A 1 91 ? -4.525 -3.074 -13.790 1.00 98.81 91 GLU A N 1
ATOM 684 C CA . GLU A 1 91 ? -4.938 -2.213 -14.904 1.00 98.81 91 GLU A CA 1
ATOM 685 C C . GLU A 1 91 ? -5.036 -0.738 -14.485 1.00 98.81 91 GLU A C 1
ATOM 687 O O . GLU A 1 91 ? -4.509 0.144 -15.172 1.00 98.81 91 GLU A O 1
ATOM 692 N N . ASP A 1 92 ? -5.665 -0.457 -13.342 1.00 98.75 92 ASP A N 1
ATOM 693 C CA . ASP A 1 92 ? -5.806 0.895 -12.796 1.00 98.75 92 ASP A CA 1
ATOM 694 C C . ASP A 1 92 ? -4.461 1.496 -12.379 1.00 98.75 92 ASP A C 1
ATOM 696 O O . ASP A 1 92 ? -4.184 2.671 -12.657 1.00 98.75 92 ASP A O 1
ATOM 700 N N . PHE A 1 93 ? -3.586 0.686 -11.784 1.00 98.75 93 PHE A N 1
ATOM 701 C CA . PHE A 1 93 ? -2.227 1.073 -11.431 1.00 98.75 93 PHE A CA 1
ATOM 702 C C . PHE A 1 93 ? -1.458 1.504 -12.680 1.00 98.75 93 PHE A C 1
ATOM 704 O O . PHE A 1 93 ? -0.895 2.603 -12.712 1.00 98.75 93 PHE A O 1
ATOM 711 N N . ARG A 1 94 ? -1.492 0.690 -13.743 1.00 98.62 94 ARG A N 1
ATOM 712 C CA . ARG A 1 94 ? -0.818 0.999 -15.008 1.00 98.62 94 ARG A CA 1
ATOM 713 C C . ARG A 1 94 ? -1.384 2.247 -15.676 1.00 98.62 94 ARG A C 1
ATOM 715 O O . ARG A 1 94 ? -0.625 3.119 -16.091 1.00 98.62 94 ARG A O 1
ATOM 722 N N . ARG A 1 95 ? -2.709 2.339 -15.785 1.00 98.50 95 ARG A N 1
ATOM 723 C CA . ARG A 1 95 ? -3.389 3.416 -16.517 1.00 98.50 95 ARG A CA 1
ATOM 724 C C . ARG A 1 95 ? -3.348 4.756 -15.785 1.00 98.50 95 ARG A C 1
ATOM 726 O O . ARG A 1 95 ? -3.277 5.795 -16.435 1.00 98.50 95 ARG A O 1
ATOM 733 N N . THR A 1 96 ? -3.411 4.742 -14.455 1.00 98.50 96 THR A N 1
ATOM 734 C CA . THR A 1 96 ? -3.680 5.951 -13.661 1.00 98.50 96 THR A CA 1
ATOM 735 C C . THR A 1 96 ? -2.570 6.273 -12.672 1.00 98.50 96 THR A C 1
ATOM 737 O O . THR A 1 96 ? -2.233 7.446 -12.499 1.00 98.50 96 THR A O 1
ATOM 740 N N . TRP A 1 97 ? -1.989 5.272 -12.009 1.00 98.56 97 TRP A N 1
ATOM 741 C CA . TRP A 1 97 ? -1.007 5.518 -10.952 1.00 98.56 97 TRP A CA 1
ATOM 742 C C . TRP A 1 97 ? 0.399 5.765 -11.497 1.00 98.56 97 TRP A C 1
ATOM 744 O O . TRP A 1 97 ? 1.022 6.762 -11.125 1.00 98.56 97 TRP A O 1
ATOM 754 N N . ILE A 1 98 ? 0.869 4.935 -12.437 1.00 98.31 98 ILE A N 1
ATOM 755 C CA . ILE A 1 98 ? 2.189 5.104 -13.066 1.00 98.31 98 ILE A CA 1
ATOM 756 C C . ILE A 1 98 ? 2.353 6.510 -13.668 1.00 98.31 98 ILE A C 1
ATOM 758 O O . ILE A 1 98 ? 3.325 7.178 -13.307 1.00 98.31 98 ILE A O 1
ATOM 762 N N . PRO A 1 99 ? 1.417 7.049 -14.482 1.00 98.31 99 PRO A N 1
ATOM 763 C CA . PRO A 1 99 ? 1.572 8.395 -15.040 1.00 98.31 99 PRO A CA 1
ATOM 764 C C . PRO A 1 99 ? 1.692 9.498 -13.981 1.00 98.31 99 PRO A C 1
ATOM 766 O O . PRO A 1 99 ? 2.410 10.474 -14.187 1.00 98.31 99 PRO A O 1
ATOM 769 N N . ARG A 1 100 ? 1.032 9.347 -12.823 1.00 97.69 100 ARG A N 1
ATOM 770 C CA . ARG A 1 100 ? 1.145 10.306 -11.710 1.00 97.69 100 ARG A CA 1
ATOM 771 C C . ARG A 1 100 ? 2.514 10.257 -11.043 1.00 97.69 100 ARG A C 1
ATOM 773 O O . ARG A 1 100 ? 2.980 11.278 -10.542 1.00 97.69 100 ARG A O 1
ATOM 780 N N . MET A 1 101 ? 3.133 9.080 -11.001 1.00 97.69 101 MET A N 1
ATOM 781 C CA . MET A 1 101 ? 4.425 8.867 -10.353 1.00 97.69 101 MET A CA 1
ATOM 782 C C . MET A 1 101 ? 5.613 9.085 -11.296 1.00 97.69 101 MET A C 1
ATOM 784 O O . MET A 1 101 ? 6.699 9.405 -10.817 1.00 97.69 101 MET A O 1
ATOM 788 N N . ALA A 1 102 ? 5.414 8.988 -12.613 1.00 93.38 102 ALA A N 1
ATOM 789 C CA . ALA A 1 102 ? 6.474 9.017 -13.623 1.00 93.38 102 ALA A CA 1
ATOM 790 C C . ALA A 1 102 ? 7.370 10.269 -13.568 1.00 93.38 102 ALA A C 1
ATOM 792 O O . ALA A 1 102 ? 8.557 10.185 -13.864 1.00 93.38 102 ALA A O 1
ATOM 793 N N . GLY A 1 103 ? 6.838 11.421 -13.139 1.00 96.56 103 GLY A N 1
ATOM 794 C CA . GLY A 1 103 ? 7.641 12.637 -12.960 1.00 96.56 103 GLY A CA 1
ATOM 795 C C . GLY A 1 103 ? 8.642 12.564 -11.797 1.00 96.56 103 GLY A C 1
ATOM 796 O O . GLY A 1 103 ? 9.682 13.213 -11.848 1.00 96.56 103 GLY A O 1
ATOM 797 N N . ARG A 1 104 ? 8.346 11.783 -10.748 1.00 97.44 104 ARG A N 1
ATOM 798 C CA . ARG A 1 104 ? 9.226 11.590 -9.578 1.00 97.44 104 ARG A CA 1
ATOM 799 C C . ARG A 1 104 ? 10.065 10.317 -9.690 1.00 97.44 104 ARG A C 1
ATOM 801 O O . ARG A 1 104 ? 11.206 10.303 -9.241 1.00 97.44 104 ARG A O 1
ATOM 808 N N . TYR A 1 105 ? 9.490 9.274 -10.279 1.00 97.88 105 TYR A N 1
ATOM 809 C CA . TYR A 1 105 ? 10.074 7.947 -10.444 1.00 97.88 105 TYR A CA 1
ATOM 810 C C . TYR A 1 105 ? 10.033 7.560 -11.928 1.00 97.88 105 TYR A C 1
ATOM 812 O O . TYR A 1 105 ? 9.173 6.773 -12.330 1.00 97.88 105 TYR A O 1
ATOM 820 N N . PRO A 1 106 ? 10.898 8.149 -12.771 1.00 97.00 106 PRO A N 1
ATOM 821 C CA . PRO A 1 106 ? 10.922 7.833 -14.195 1.00 97.00 106 PRO A CA 1
ATOM 822 C C . PRO A 1 106 ? 11.307 6.368 -14.425 1.00 97.00 106 PRO A C 1
ATOM 824 O O . PRO A 1 106 ? 12.109 5.802 -13.681 1.00 97.00 106 PRO A O 1
ATOM 827 N N . GLU A 1 107 ? 10.729 5.755 -15.457 1.00 95.00 107 GLU A N 1
ATOM 828 C CA . GLU A 1 107 ? 11.132 4.417 -15.890 1.00 95.00 107 GLU A CA 1
ATOM 829 C C . GLU A 1 107 ? 12.531 4.477 -16.518 1.00 95.00 107 GLU A C 1
ATOM 831 O O . GLU A 1 107 ? 12.864 5.417 -17.243 1.00 95.00 107 GLU A O 1
ATOM 836 N N . SER A 1 108 ? 13.353 3.469 -16.234 1.00 92.94 108 SER A N 1
ATOM 837 C CA . SER A 1 108 ? 14.688 3.312 -16.807 1.00 92.94 108 SER A CA 1
ATOM 838 C C . SER A 1 108 ? 14.740 2.025 -17.619 1.00 92.94 108 SER A C 1
ATOM 840 O O . SER A 1 108 ? 14.320 0.975 -17.137 1.00 92.94 108 SER A O 1
ATOM 842 N N . ALA A 1 109 ? 15.305 2.099 -18.825 1.00 92.00 109 ALA A N 1
ATOM 843 C CA . ALA A 1 109 ? 15.605 0.918 -19.635 1.00 92.00 109 ALA A CA 1
ATOM 844 C C . ALA A 1 109 ? 16.832 0.144 -19.113 1.00 92.00 109 ALA A C 1
ATOM 846 O O . ALA A 1 109 ? 16.994 -1.038 -19.411 1.00 92.00 109 ALA A O 1
ATOM 847 N N . GLU A 1 110 ? 17.693 0.801 -18.330 1.00 95.69 110 GLU A N 1
ATOM 848 C CA . GLU A 1 110 ? 18.866 0.174 -17.723 1.00 95.69 110 GLU A CA 1
ATOM 849 C C . GLU A 1 110 ? 18.472 -0.705 -16.526 1.00 95.69 110 GLU A C 1
ATOM 851 O O . GLU A 1 110 ? 17.573 -0.329 -15.761 1.00 95.69 110 GLU A O 1
ATOM 856 N N . PRO A 1 111 ? 19.164 -1.838 -16.299 1.00 95.50 111 PRO A N 1
ATOM 857 C CA . PRO A 1 111 ? 18.971 -2.645 -15.101 1.00 95.50 111 PRO A CA 1
ATOM 858 C C . PRO A 1 111 ? 19.183 -1.832 -13.811 1.00 95.50 111 PRO A C 1
ATOM 860 O O . PRO A 1 111 ? 20.083 -0.987 -13.762 1.00 95.50 111 PRO A O 1
ATOM 863 N N . PRO A 1 112 ? 18.406 -2.099 -12.744 1.00 97.31 112 PRO A N 1
ATOM 864 C CA . PRO A 1 112 ? 18.583 -1.416 -11.471 1.00 97.31 112 PRO A CA 1
ATOM 865 C C . PRO A 1 112 ? 19.938 -1.774 -10.849 1.00 97.31 112 PRO A C 1
ATOM 867 O O . PRO A 1 112 ? 20.376 -2.923 -10.897 1.00 97.31 112 PRO A O 1
ATOM 870 N N . ARG A 1 113 ? 20.600 -0.779 -10.261 1.00 97.38 113 ARG A N 1
ATOM 871 C CA . ARG A 1 113 ? 21.907 -0.882 -9.590 1.00 97.38 113 ARG A CA 1
ATOM 872 C C . ARG A 1 113 ? 21.826 -0.558 -8.101 1.00 97.38 113 ARG A C 1
ATOM 874 O O . ARG A 1 113 ? 22.779 -0.807 -7.366 1.00 97.38 113 ARG A O 1
ATOM 881 N N . THR A 1 114 ? 20.710 0.008 -7.655 1.00 97.69 114 THR A N 1
ATOM 882 C CA . THR A 1 114 ? 20.440 0.345 -6.256 1.00 97.69 114 THR A CA 1
ATOM 883 C C . THR A 1 114 ? 19.095 -0.229 -5.808 1.00 97.69 114 THR A C 1
ATOM 885 O O . THR A 1 114 ? 18.197 -0.376 -6.640 1.00 97.69 114 THR A O 1
ATOM 888 N N . PRO A 1 115 ? 18.883 -0.445 -4.495 1.00 98.00 115 PRO A N 1
ATOM 889 C CA . PRO A 1 115 ? 17.576 -0.862 -3.981 1.00 98.00 115 PRO A CA 1
ATOM 890 C C . PRO A 1 115 ? 16.437 0.080 -4.401 1.00 98.00 115 PRO A C 1
ATOM 892 O O . PRO A 1 115 ? 15.325 -0.356 -4.688 1.00 98.00 115 PRO A O 1
ATOM 895 N N . SER A 1 116 ? 16.700 1.391 -4.477 1.00 97.94 116 SER A N 1
ATOM 896 C CA . SER A 1 116 ? 15.683 2.359 -4.912 1.00 97.94 116 SER A CA 1
ATOM 897 C C . SER A 1 116 ? 15.291 2.151 -6.378 1.00 97.94 116 SER A C 1
ATOM 899 O O . SER A 1 116 ? 14.107 2.185 -6.698 1.00 97.94 116 SER A O 1
ATOM 901 N N . GLU A 1 117 ? 16.258 1.895 -7.262 1.00 98.00 117 GLU A N 1
ATOM 902 C CA . GLU A 1 117 ? 15.983 1.593 -8.673 1.00 98.00 117 GLU A CA 1
ATOM 903 C C . GLU A 1 117 ? 15.234 0.262 -8.835 1.00 98.00 117 GLU A C 1
ATOM 905 O O . GLU A 1 117 ? 14.379 0.155 -9.712 1.00 98.00 117 GLU A O 1
ATOM 910 N N . GLU A 1 118 ? 15.485 -0.732 -7.973 1.00 98.06 118 GLU A N 1
ATOM 911 C CA . GLU A 1 118 ? 14.696 -1.971 -7.952 1.00 98.06 118 GLU A CA 1
ATOM 912 C C . GLU A 1 118 ? 13.224 -1.680 -7.644 1.00 98.06 118 GLU A C 1
ATOM 914 O O . GLU A 1 118 ? 12.343 -2.138 -8.371 1.00 98.06 118 GLU A O 1
ATOM 919 N N . MET A 1 119 ? 12.941 -0.863 -6.625 1.00 98.38 119 MET A N 1
ATOM 920 C CA . MET A 1 119 ? 11.566 -0.470 -6.296 1.00 98.38 119 MET A CA 1
ATOM 921 C C . MET A 1 119 ? 10.926 0.373 -7.402 1.00 98.38 119 MET A C 1
ATOM 923 O O . MET A 1 119 ? 9.769 0.150 -7.741 1.00 98.38 119 MET A O 1
ATOM 927 N N . VAL A 1 120 ? 11.660 1.299 -8.026 1.00 98.38 120 VAL A N 1
ATOM 928 C CA . VAL A 1 120 ? 11.138 2.058 -9.178 1.00 98.38 120 VAL A CA 1
ATOM 929 C C . VAL A 1 120 ? 10.802 1.120 -10.339 1.00 98.38 120 VAL A C 1
ATOM 931 O O . VAL A 1 120 ? 9.740 1.251 -10.941 1.00 98.38 120 VAL A O 1
ATOM 934 N N . ARG A 1 121 ? 11.632 0.113 -10.619 1.00 98.06 121 ARG A N 1
ATOM 935 C CA . ARG A 1 121 ? 11.302 -0.905 -11.621 1.00 98.06 121 ARG A CA 1
ATOM 936 C C . ARG A 1 121 ? 10.038 -1.685 -11.236 1.00 98.06 121 ARG A C 1
ATOM 938 O O . ARG A 1 121 ? 9.171 -1.881 -12.079 1.00 98.06 121 ARG A O 1
ATOM 945 N N . LEU A 1 122 ? 9.869 -2.077 -9.971 1.00 97.88 122 LEU A N 1
ATOM 946 C CA . LEU A 1 122 ? 8.636 -2.736 -9.511 1.00 97.88 122 LEU A CA 1
ATOM 947 C C . LEU A 1 122 ? 7.387 -1.848 -9.628 1.00 97.88 122 LEU A C 1
ATOM 949 O O . LEU A 1 122 ? 6.302 -2.382 -9.857 1.00 97.88 122 LEU A O 1
ATOM 953 N N . LEU A 1 123 ? 7.523 -0.527 -9.470 1.00 98.38 123 LEU A N 1
ATOM 954 C CA . LEU A 1 123 ? 6.440 0.444 -9.662 1.00 98.38 123 LEU A CA 1
ATOM 955 C C . LEU A 1 123 ? 5.932 0.427 -11.115 1.00 98.38 123 LEU A C 1
ATOM 957 O O . LEU A 1 123 ? 4.727 0.503 -11.337 1.00 98.38 123 LEU A O 1
ATOM 961 N N . HIS A 1 124 ? 6.832 0.295 -12.095 1.00 98.44 124 HIS A N 1
ATOM 962 C CA . HIS A 1 124 ? 6.487 0.293 -13.527 1.00 98.44 124 HIS A CA 1
ATOM 963 C C . HIS A 1 124 ? 5.985 -1.061 -14.064 1.00 98.44 124 HIS A C 1
ATOM 965 O O . HIS A 1 124 ? 5.426 -1.137 -15.165 1.00 98.44 124 HIS A O 1
ATOM 971 N N . HIS A 1 125 ? 6.109 -2.126 -13.267 1.00 97.88 125 HIS A N 1
ATOM 972 C CA . HIS A 1 125 ? 5.672 -3.482 -13.616 1.00 97.88 125 HIS A CA 1
ATOM 973 C C . HIS A 1 125 ? 4.671 -4.056 -12.595 1.00 97.88 125 HIS A C 1
ATOM 975 O O . HIS A 1 125 ? 4.984 -5.036 -11.906 1.00 97.88 125 HIS A O 1
ATOM 981 N N . PRO A 1 126 ? 3.458 -3.477 -12.467 1.00 98.25 126 PRO A N 1
ATOM 982 C CA . PRO A 1 126 ? 2.430 -3.973 -11.554 1.00 98.25 126 PRO A CA 1
ATOM 983 C C . PRO A 1 126 ? 1.960 -5.400 -11.882 1.00 98.25 126 PRO A C 1
ATOM 985 O O . PRO A 1 126 ? 1.477 -6.089 -10.988 1.00 98.25 126 PRO A O 1
ATOM 988 N N . GLU A 1 127 ? 2.172 -5.896 -13.106 1.00 98.50 127 GLU A N 1
ATOM 989 C CA . GLU A 1 127 ? 1.833 -7.263 -13.539 1.00 98.50 127 GLU A CA 1
ATOM 990 C C . GLU A 1 127 ? 2.507 -8.341 -12.695 1.00 98.50 127 GLU A C 1
ATOM 992 O O . GLU A 1 127 ? 2.020 -9.465 -12.645 1.00 98.50 127 GLU A O 1
ATOM 997 N N . ARG A 1 128 ? 3.575 -8.002 -11.962 1.00 97.44 128 ARG A N 1
ATOM 998 C CA . ARG A 1 128 ? 4.165 -8.884 -10.946 1.00 97.44 128 ARG A CA 1
ATOM 999 C C . ARG A 1 128 ? 3.158 -9.371 -9.894 1.00 97.44 128 ARG A C 1
ATOM 1001 O O . ARG A 1 128 ? 3.443 -10.334 -9.194 1.00 97.44 128 ARG A O 1
ATOM 1008 N N . MET A 1 129 ? 2.034 -8.669 -9.723 1.00 98.38 129 MET A N 1
ATOM 1009 C CA . MET A 1 129 ? 0.955 -9.046 -8.806 1.00 98.38 129 MET A CA 1
ATOM 1010 C C . MET A 1 129 ? 0.042 -10.137 -9.398 1.00 98.38 129 MET A C 1
ATOM 1012 O O . MET A 1 129 ? -0.680 -10.789 -8.651 1.00 98.38 129 MET A O 1
ATOM 1016 N N . LEU A 1 130 ? 0.089 -10.376 -10.716 1.00 98.25 130 LEU A N 1
ATOM 1017 C CA . LEU A 1 130 ? -0.690 -11.404 -11.414 1.00 98.25 130 LEU A CA 1
ATOM 1018 C C . LEU A 1 130 ? 0.040 -12.751 -11.383 1.00 98.25 130 LEU A C 1
ATOM 1020 O O . LEU A 1 130 ? 0.681 -13.165 -12.347 1.00 98.25 130 LEU A O 1
ATOM 1024 N N . VAL A 1 131 ? -0.062 -13.436 -10.249 1.00 98.19 131 VAL A N 1
ATOM 1025 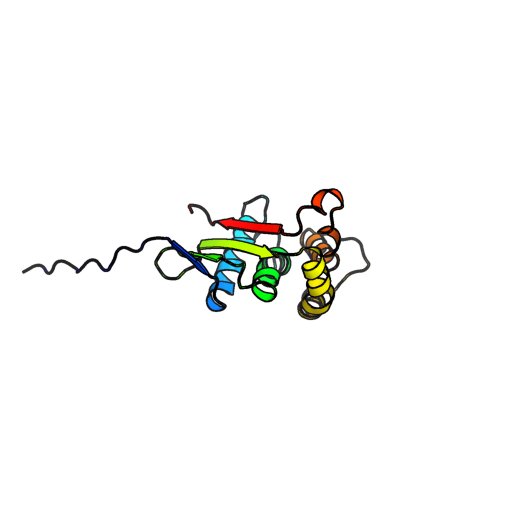C CA . VAL A 1 131 ? 0.519 -14.768 -10.046 1.00 98.19 131 VAL A CA 1
ATOM 1026 C C . VAL A 1 131 ? -0.523 -15.836 -10.422 1.00 98.19 131 VAL A C 1
ATOM 1028 O O . VAL A 1 131 ? -1.601 -15.831 -9.822 1.00 98.19 131 VAL A O 1
ATOM 1031 N N . PRO A 1 132 ? -0.255 -16.750 -11.381 1.00 97.81 132 PRO A N 1
ATOM 1032 C CA . PRO A 1 132 ? -1.233 -17.747 -11.839 1.00 97.81 132 PRO A CA 1
ATOM 1033 C C . PRO A 1 132 ? -1.842 -18.595 -10.716 1.00 97.81 132 PRO A C 1
ATOM 1035 O O . PRO A 1 132 ? -3.040 -18.871 -10.712 1.00 97.81 132 PRO A O 1
ATOM 1038 N N . GLU A 1 133 ? -1.035 -18.960 -9.726 1.00 98.31 133 GLU A N 1
ATOM 1039 C CA . GLU A 1 133 ? -1.430 -19.744 -8.558 1.00 98.31 133 GLU A CA 1
ATOM 1040 C C . GLU A 1 133 ? -2.424 -19.001 -7.651 1.00 98.31 133 GLU A C 1
ATOM 1042 O O . GLU A 1 133 ? -3.169 -19.632 -6.901 1.00 98.31 133 GLU A O 1
ATOM 1047 N N . LEU A 1 134 ? -2.473 -17.668 -7.736 1.00 97.94 134 LEU A N 1
ATOM 1048 C CA . LEU A 1 134 ? -3.388 -16.817 -6.976 1.00 97.94 134 LEU A CA 1
ATOM 1049 C C . LEU A 1 134 ? -4.652 -16.440 -7.760 1.00 97.94 134 LEU A C 1
ATOM 1051 O O . LEU A 1 134 ? -5.480 -15.704 -7.238 1.00 97.94 134 LEU A O 1
ATOM 1055 N N . ALA A 1 135 ? -4.864 -16.964 -8.974 1.00 97.06 135 ALA A N 1
ATOM 1056 C CA . ALA A 1 135 ? -6.019 -16.600 -9.803 1.00 97.06 135 ALA A CA 1
ATOM 1057 C C . ALA A 1 135 ? -7.383 -16.863 -9.128 1.00 97.06 135 ALA A C 1
ATOM 1059 O O . ALA A 1 135 ? -8.357 -16.170 -9.410 1.00 97.06 135 ALA A O 1
ATOM 1060 N N . ALA A 1 136 ? -7.459 -17.840 -8.216 1.00 98.31 136 ALA A N 1
ATOM 1061 C CA . ALA A 1 136 ? -8.661 -18.135 -7.428 1.00 98.31 136 ALA A CA 1
ATOM 1062 C C . ALA A 1 136 ? -8.855 -17.214 -6.201 1.00 98.31 136 ALA A C 1
ATOM 1064 O O . ALA A 1 136 ? -9.884 -17.296 -5.530 1.00 98.31 136 ALA A O 1
ATOM 1065 N N . TYR A 1 137 ? -7.885 -16.344 -5.907 1.00 98.56 137 TYR A N 1
ATOM 1066 C CA . TYR A 1 137 ? -7.860 -15.413 -4.779 1.00 98.56 137 TYR A CA 1
ATOM 1067 C C . TYR A 1 137 ? -7.782 -13.977 -5.319 1.00 98.56 137 TYR A C 1
ATOM 1069 O O . TYR A 1 137 ? -6.710 -13.376 -5.343 1.00 98.56 137 TYR A O 1
ATOM 1077 N N . PRO A 1 138 ? -8.906 -13.416 -5.800 1.00 98.12 138 PRO A N 1
ATOM 1078 C CA . PRO A 1 138 ? -8.889 -12.156 -6.540 1.00 98.12 138 PRO A CA 1
ATOM 1079 C C . PRO A 1 138 ? -8.440 -10.970 -5.680 1.00 98.12 138 PRO A C 1
ATOM 1081 O O . PRO A 1 138 ? -7.825 -10.041 -6.202 1.00 98.12 138 PRO A O 1
ATOM 1084 N N . ALA A 1 139 ? -8.698 -11.008 -4.373 1.00 98.69 139 ALA A N 1
ATOM 1085 C CA . ALA A 1 139 ? -8.310 -9.960 -3.442 1.00 98.69 139 ALA A CA 1
ATOM 1086 C C . ALA A 1 139 ? -6.882 -10.149 -2.908 1.00 98.69 139 ALA A C 1
ATOM 1088 O O . ALA A 1 139 ? -6.442 -11.272 -2.663 1.00 98.69 139 ALA A O 1
ATOM 1089 N N . HIS A 1 140 ? -6.194 -9.041 -2.628 1.00 98.81 140 HIS A N 1
ATOM 1090 C CA . HIS A 1 140 ? -4.940 -9.043 -1.871 1.00 98.81 140 HIS A CA 1
ATOM 1091 C C . HIS A 1 140 ? -4.849 -7.824 -0.947 1.00 98.81 140 HIS A C 1
ATOM 1093 O O . HIS A 1 140 ? -5.611 -6.865 -1.093 1.00 98.81 140 HIS A O 1
ATOM 1099 N N . LEU A 1 141 ? -3.923 -7.869 0.015 1.00 98.75 141 LEU A N 1
ATOM 1100 C CA . LEU A 1 141 ? -3.782 -6.848 1.053 1.00 98.75 141 LEU A CA 1
ATOM 1101 C C . LEU A 1 141 ? -2.329 -6.634 1.494 1.00 98.75 141 LEU A C 1
ATOM 1103 O O . LEU A 1 141 ? -1.486 -7.514 1.324 1.00 98.75 141 LEU A O 1
ATOM 1107 N N . HIS A 1 142 ? -2.091 -5.486 2.129 1.00 98.88 142 HIS A N 1
ATOM 1108 C CA . HIS A 1 142 ? -0.931 -5.177 2.967 1.00 98.88 142 HIS A CA 1
ATOM 1109 C C . HIS A 1 142 ? -1.432 -4.810 4.362 1.00 98.88 142 HIS A C 1
ATOM 1111 O O . HIS A 1 142 ? -2.422 -4.085 4.501 1.00 98.88 142 HIS A O 1
ATOM 1117 N N . ILE A 1 143 ? -0.765 -5.318 5.393 1.00 98.81 143 ILE A N 1
ATOM 1118 C CA . ILE A 1 143 ? -1.091 -5.047 6.792 1.00 98.81 143 ILE A CA 1
ATOM 1119 C C . ILE A 1 143 ? 0.197 -4.765 7.553 1.00 98.81 143 ILE A C 1
ATOM 1121 O O . ILE A 1 143 ? 1.130 -5.562 7.516 1.00 98.81 143 ILE A O 1
ATOM 1125 N N . ASP A 1 144 ? 0.234 -3.634 8.247 1.00 98.81 144 ASP A N 1
ATOM 1126 C CA . ASP A 1 144 ? 1.432 -3.152 8.923 1.00 98.81 144 ASP A CA 1
ATOM 1127 C C . ASP A 1 144 ? 1.063 -2.400 10.199 1.00 98.81 144 ASP A C 1
ATOM 1129 O O . ASP A 1 144 ? 0.101 -1.629 10.235 1.00 98.81 144 ASP A O 1
ATOM 1133 N N . LEU A 1 145 ? 1.852 -2.603 11.251 1.00 98.75 145 LEU A N 1
ATOM 1134 C CA . LEU A 1 145 ? 1.723 -1.913 12.529 1.00 98.75 145 LEU A CA 1
ATOM 1135 C C . LEU A 1 145 ? 3.093 -1.389 12.950 1.00 98.75 145 LEU A C 1
ATOM 1137 O O . LEU A 1 145 ? 4.117 -2.050 12.772 1.00 98.75 145 LEU A O 1
ATOM 1141 N N . LEU A 1 146 ? 3.125 -0.184 13.511 1.00 98.44 146 LEU A N 1
ATOM 1142 C CA . LEU A 1 146 ? 4.335 0.333 14.134 1.00 98.44 146 LEU A CA 1
ATOM 1143 C C . LEU A 1 146 ? 4.606 -0.418 15.437 1.00 98.44 146 LEU A C 1
ATOM 1145 O O . LEU A 1 146 ? 3.699 -0.507 16.253 1.00 98.44 146 LEU A O 1
ATOM 1149 N N . PRO A 1 147 ? 5.853 -0.794 15.757 1.00 94.81 147 PRO A N 1
ATOM 1150 C CA . PRO A 1 147 ? 6.178 -1.186 17.123 1.00 94.81 147 PRO A CA 1
ATOM 1151 C C . PRO A 1 147 ? 5.819 -0.056 18.115 1.00 94.81 147 PRO A C 1
ATOM 1153 O O . PRO A 1 147 ? 6.152 1.106 17.833 1.00 94.81 147 PRO A O 1
ATOM 1156 N N . PRO A 1 148 ? 5.179 -0.342 19.271 1.00 92.19 148 PRO A N 1
ATOM 1157 C CA . PRO A 1 148 ? 4.839 -1.656 19.845 1.00 92.19 148 PRO A CA 1
ATOM 1158 C C . PRO A 1 148 ? 3.379 -2.130 19.619 1.00 92.19 148 PRO A C 1
ATOM 1160 O O . PRO A 1 148 ? 2.887 -2.923 20.419 1.00 92.19 148 PRO A O 1
ATOM 1163 N N . TRP A 1 149 ? 2.674 -1.592 18.626 1.00 94.00 149 TRP A N 1
ATOM 1164 C CA . TRP A 1 149 ? 1.254 -1.853 18.364 1.00 94.00 149 TRP A CA 1
ATOM 1165 C C . TRP A 1 149 ? 0.975 -3.233 17.772 1.00 94.00 149 TRP A C 1
ATOM 1167 O O . TRP A 1 149 ? 1.845 -3.754 17.038 1.00 94.00 149 TRP A O 1
#

Organism: NCBI:txid1306176

Solvent-accessible surface area (backbone atoms only — not comparable to full-atom values): 8678 Å² total; per-residue (Å²): 138,83,82,77,79,80,77,68,84,80,67,54,63,44,78,42,76,54,52,83,84,39,51,66,37,53,31,50,38,42,31,47,30,64,43,92,67,30,64,25,67,90,70,34,87,58,69,62,56,55,16,62,68,69,44,52,54,30,55,66,78,28,42,92,52,19,33,24,33,25,60,40,84,80,46,45,46,24,38,38,33,23,42,78,39,51,68,62,48,34,52,46,39,62,72,54,47,40,69,71,39,37,86,83,51,61,89,68,94,65,82,61,88,47,72,55,44,47,52,46,52,51,56,78,43,48,64,79,73,72,45,78,91,44,67,90,51,44,46,53,71,46,75,51,57,36,87,94,100